Protein AF-A0A4Q6G1E5-F1 (afdb_monomer_lite)

Radius of gyration: 18.07 Å; chains: 1; bounding box: 54×60×38 Å

Secondary structure (DSSP, 8-state):
-PPP------PPPTT-EEEEEEEEE-TT-SS-EEE-TT---SEEEEEEEETTS-EEEEEEE--SS---SS-EEEEEEEE-SSS-EEEEEEE-EEETTTTEEEEEEETTEEE-STT---THHHHHHHHHHHHHHTS-TT--EEEEEEEEE---SSTT---TTS-SEEEEEEEEE---

pLDDT: mean 72.81, std 15.18, range [28.23, 92.94]

Sequence (176 aa):
MNKPASEVQSELPDNYATRSTCYGLNQDLDVPVRVEADDQIDVRLCANLQKDGHVAFDVHYKPQKKLSAYPIFALVTLDDGKGGTASELFRMTMNPYSGKYQLYLTDGCLVGRFGGCAQDSQKKMQNLLDVLNTRESKSAFEVSLAFVAIKSDKETQWDLHNPARKENYKFPIREL

Structure (mmCIF, N/CA/C/O backbone):
data_AF-A0A4Q6G1E5-F1
#
_entry.id   AF-A0A4Q6G1E5-F1
#
loop_
_atom_site.group_PDB
_atom_site.id
_atom_site.type_symbol
_atom_site.label_atom_id
_atom_site.label_alt_id
_atom_site.label_comp_id
_atom_site.label_asym_id
_atom_site.label_entity_id
_atom_site.label_seq_id
_atom_site.pdbx_PDB_ins_code
_atom_site.Cartn_x
_atom_site.Cartn_y
_atom_site.Cartn_z
_atom_site.occupancy
_atom_site.B_iso_or_equiv
_atom_site.auth_seq_id
_atom_site.auth_comp_id
_atom_site.auth_asym_id
_atom_site.auth_atom_id
_atom_site.pdbx_PDB_model_num
ATOM 1 N N . MET A 1 1 ? -26.890 -46.478 14.233 1.00 40.78 1 MET A N 1
ATOM 2 C CA . MET A 1 1 ? -27.207 -45.037 14.322 1.00 40.78 1 MET A CA 1
ATOM 3 C C . MET A 1 1 ? -26.013 -44.274 13.773 1.00 40.78 1 MET A C 1
ATOM 5 O O . MET A 1 1 ? -24.980 -44.255 14.426 1.00 40.78 1 MET A O 1
ATOM 9 N N . ASN A 1 2 ? -26.116 -43.740 12.554 1.00 43.12 2 ASN A N 1
ATOM 10 C CA . ASN A 1 2 ? -25.065 -42.907 11.966 1.00 43.12 2 ASN A CA 1
ATOM 11 C C . ASN A 1 2 ? -25.207 -41.488 12.524 1.00 43.12 2 ASN A C 1
ATOM 13 O O . ASN A 1 2 ? -26.258 -40.869 12.376 1.00 43.12 2 ASN A O 1
ATOM 17 N N . LYS A 1 3 ? -24.167 -41.004 13.205 1.00 44.91 3 LYS A N 1
ATOM 18 C CA . LYS A 1 3 ? -24.057 -39.612 13.652 1.00 44.91 3 LYS A CA 1
ATOM 19 C C . LYS A 1 3 ? -23.859 -38.735 12.402 1.00 44.91 3 LYS A C 1
ATOM 21 O O . LYS A 1 3 ? -23.068 -39.142 11.550 1.00 44.91 3 LYS A O 1
ATOM 26 N N . PRO A 1 4 ? -24.531 -37.580 12.251 1.00 50.44 4 PRO A N 1
ATOM 27 C CA . PRO A 1 4 ? -24.263 -36.702 11.120 1.00 50.44 4 PRO A CA 1
ATOM 28 C C . PRO A 1 4 ? -22.827 -36.194 11.231 1.00 50.44 4 PRO A C 1
ATOM 30 O O . PRO A 1 4 ? -22.385 -35.827 12.324 1.00 50.44 4 PRO A O 1
ATOM 33 N N . ALA A 1 5 ? -22.100 -36.194 10.114 1.00 51.91 5 ALA A N 1
ATOM 34 C CA . ALA A 1 5 ? -20.862 -35.445 10.004 1.00 51.91 5 ALA A CA 1
ATOM 35 C C . ALA A 1 5 ? -21.206 -33.982 10.300 1.00 51.91 5 ALA A C 1
ATOM 37 O O . ALA A 1 5 ? -21.980 -33.373 9.566 1.00 51.91 5 ALA A O 1
ATOM 38 N N . SER A 1 6 ? -20.707 -33.464 11.422 1.00 53.25 6 SER A N 1
ATOM 39 C CA . SER A 1 6 ? -20.757 -32.036 11.711 1.00 53.25 6 SER A CA 1
ATOM 40 C C . SER A 1 6 ? -20.133 -31.333 10.515 1.00 53.25 6 SER A C 1
ATOM 42 O O . SER A 1 6 ? -18.966 -31.585 10.211 1.00 53.25 6 SER A O 1
ATOM 44 N N . GLU A 1 7 ? -20.915 -30.513 9.817 1.00 49.38 7 GLU A N 1
ATOM 45 C CA . GLU A 1 7 ? -20.391 -29.574 8.836 1.00 49.38 7 GLU A CA 1
ATOM 46 C C . GLU A 1 7 ? -19.301 -28.772 9.542 1.00 49.38 7 GLU A C 1
ATOM 48 O O . GLU A 1 7 ? -19.564 -28.016 10.478 1.00 49.38 7 GLU A O 1
ATOM 53 N N . VAL A 1 8 ? -18.050 -29.014 9.161 1.00 48.59 8 VAL A N 1
ATOM 54 C CA . VAL A 1 8 ? -16.943 -28.158 9.558 1.00 48.59 8 VAL A CA 1
ATOM 55 C C . VAL A 1 8 ? -17.191 -26.858 8.810 1.00 48.59 8 VAL A C 1
ATOM 57 O O . VAL A 1 8 ? -16.851 -26.743 7.633 1.00 48.59 8 VAL A O 1
ATOM 60 N N . GLN A 1 9 ? -17.859 -25.901 9.457 1.00 50.91 9 GLN A N 1
ATOM 61 C CA . GLN A 1 9 ? -17.817 -24.515 9.014 1.00 50.91 9 GLN A CA 1
ATOM 62 C C . GLN A 1 9 ? -16.337 -24.146 8.974 1.00 50.91 9 GLN A C 1
ATOM 64 O O . GLN A 1 9 ? -15.684 -24.065 10.011 1.00 50.91 9 GLN A O 1
ATOM 69 N N . SER A 1 10 ? -15.787 -24.035 7.766 1.00 56.25 10 SER A N 1
ATOM 70 C CA . SER A 1 10 ? -14.420 -23.577 7.563 1.00 56.25 10 SER A CA 1
ATOM 71 C C . SER A 1 10 ? -14.345 -22.158 8.109 1.00 56.25 10 SER A C 1
ATOM 73 O O . SER A 1 10 ? -14.766 -21.217 7.437 1.00 56.25 10 SER A O 1
ATOM 75 N N . GLU A 1 11 ? -13.859 -22.001 9.338 1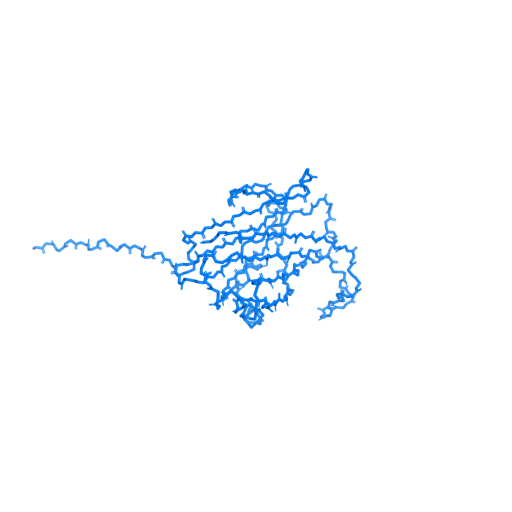.00 73.06 11 GLU A N 1
ATOM 76 C CA . GLU A 1 11 ? -13.603 -20.680 9.887 1.00 73.06 11 GLU A CA 1
ATOM 77 C C . GLU A 1 11 ? -12.601 -19.973 8.976 1.00 73.06 11 GLU A C 1
ATOM 79 O O . GLU A 1 11 ? -11.545 -20.511 8.635 1.00 73.06 11 GLU A O 1
ATOM 84 N N . LEU A 1 12 ? -12.967 -18.771 8.531 1.00 70.38 12 LEU A N 1
ATOM 85 C CA . LEU A 1 12 ? -12.073 -17.936 7.740 1.00 70.38 12 LEU A CA 1
ATOM 86 C C . LEU A 1 12 ? -10.800 -17.651 8.553 1.00 70.38 12 LEU A C 1
ATOM 88 O O . LEU A 1 12 ? -10.905 -17.464 9.773 1.00 70.38 12 LEU A O 1
ATOM 92 N N . PRO A 1 13 ? -9.625 -17.601 7.904 1.00 68.88 13 PRO A N 1
ATOM 93 C CA . PRO A 1 13 ? -8.366 -17.352 8.594 1.00 68.88 13 PRO A CA 1
ATOM 94 C C . PRO A 1 13 ? -8.332 -15.939 9.191 1.00 68.88 13 PRO A C 1
ATOM 96 O O . PRO A 1 13 ? -9.020 -15.036 8.716 1.00 68.88 13 PRO A O 1
ATOM 99 N N . ASP A 1 14 ? -7.507 -15.731 10.214 1.00 68.12 14 ASP A N 1
ATOM 100 C CA . ASP A 1 14 ? -7.446 -14.465 10.965 1.00 68.12 14 ASP A CA 1
ATOM 101 C C . ASP A 1 14 ? -7.038 -13.263 10.102 1.00 68.12 14 ASP A C 1
ATOM 103 O O . ASP A 1 14 ? -7.539 -12.154 10.276 1.00 68.12 14 ASP A O 1
ATOM 107 N N . ASN A 1 15 ? -6.216 -13.503 9.080 1.00 64.44 15 ASN A N 1
ATOM 108 C CA . ASN A 1 15 ? -5.782 -12.482 8.133 1.00 64.44 15 ASN A CA 1
ATOM 109 C C . ASN A 1 15 ? -6.807 -12.171 7.024 1.00 64.44 15 ASN A C 1
ATOM 111 O O . ASN A 1 15 ? -6.502 -11.365 6.138 1.00 64.44 15 ASN A O 1
ATOM 115 N N . TYR A 1 16 ? -7.987 -12.800 7.044 1.00 67.94 16 TYR A N 1
ATOM 116 C CA . TYR A 1 16 ? -9.059 -12.550 6.084 1.00 67.94 16 TYR A CA 1
ATOM 117 C C . TYR A 1 16 ? -9.612 -11.129 6.246 1.00 67.94 16 TYR A C 1
ATOM 119 O O . TYR A 1 16 ? -9.957 -10.710 7.351 1.00 67.94 16 TYR A O 1
ATOM 127 N N . ALA A 1 17 ? -9.725 -10.394 5.138 1.00 78.00 17 ALA A N 1
ATOM 128 C CA . ALA A 1 17 ? -10.308 -9.057 5.136 1.00 78.00 17 ALA A CA 1
ATOM 129 C C . ALA A 1 17 ? -11.826 -9.133 5.370 1.00 78.00 17 ALA A C 1
ATOM 131 O O . ALA A 1 17 ? -12.566 -9.693 4.565 1.00 78.00 17 ALA A O 1
ATOM 132 N N . THR A 1 18 ? -12.295 -8.550 6.470 1.00 80.25 18 THR A N 1
ATOM 133 C CA . THR A 1 18 ? -13.726 -8.445 6.801 1.00 80.25 18 THR A CA 1
ATOM 134 C C . THR A 1 18 ? -14.357 -7.177 6.240 1.00 80.25 18 THR A C 1
ATOM 136 O O . THR A 1 18 ? -15.550 -7.159 5.938 1.00 80.25 18 THR A O 1
ATOM 139 N N . ARG A 1 19 ? -13.553 -6.125 6.060 1.00 84.88 19 ARG A N 1
ATOM 140 C CA . ARG A 1 19 ? -13.951 -4.878 5.410 1.00 84.88 19 ARG A CA 1
ATOM 141 C C . ARG A 1 19 ? -12.767 -4.256 4.690 1.00 84.88 19 ARG A C 1
ATOM 143 O O . ARG A 1 19 ? -11.641 -4.328 5.174 1.00 84.88 19 ARG A O 1
ATOM 150 N N . SER A 1 20 ? -13.042 -3.617 3.560 1.00 86.00 20 SER A N 1
ATOM 151 C CA . SER A 1 20 ? -12.032 -2.961 2.736 1.00 86.00 20 SER A CA 1
ATOM 152 C C . SER A 1 20 ? -12.531 -1.605 2.261 1.00 86.00 20 SER A C 1
ATOM 154 O O . SER A 1 20 ? -13.689 -1.458 1.867 1.00 86.00 20 SER A O 1
ATOM 156 N N . THR A 1 21 ? -11.634 -0.626 2.255 1.00 89.88 21 THR A N 1
ATOM 157 C CA . THR A 1 21 ? -11.852 0.667 1.606 1.00 89.88 21 THR A CA 1
ATOM 158 C C . THR A 1 21 ? -10.685 0.936 0.675 1.00 89.88 21 THR A C 1
ATOM 160 O O . THR A 1 21 ? -9.537 1.007 1.119 1.00 89.88 21 THR A O 1
ATOM 163 N N . CYS A 1 22 ? -10.982 1.098 -0.613 1.00 91.06 22 CYS A N 1
ATOM 164 C CA . CYS A 1 22 ? -9.984 1.312 -1.649 1.00 91.06 22 CYS A CA 1
ATOM 165 C C . CYS A 1 22 ? -10.123 2.692 -2.286 1.00 91.06 22 CYS A C 1
ATOM 167 O O . CYS A 1 22 ? -11.227 3.168 -2.566 1.00 91.06 22 CYS A O 1
ATOM 169 N N . TYR A 1 23 ? -8.976 3.307 -2.550 1.00 92.94 23 TYR A N 1
ATOM 170 C CA . TYR A 1 23 ? -8.866 4.543 -3.305 1.00 92.94 23 TYR A CA 1
ATOM 171 C C . TYR A 1 23 ? -7.887 4.368 -4.461 1.00 92.94 23 TYR A C 1
ATOM 173 O O . TYR A 1 23 ? -6.843 3.730 -4.311 1.00 92.94 23 TYR A O 1
ATOM 181 N N . GLY A 1 24 ? -8.234 4.945 -5.608 1.00 90.88 24 GLY A N 1
ATOM 182 C CA . GLY A 1 24 ? -7.470 4.857 -6.843 1.00 90.88 24 GLY A CA 1
ATOM 183 C C . GLY A 1 24 ? -7.145 6.226 -7.436 1.00 90.88 24 GLY A C 1
ATOM 184 O O 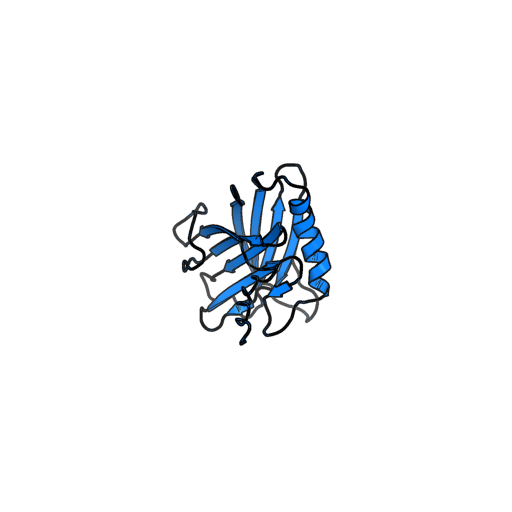. GLY A 1 24 ? -7.887 7.190 -7.245 1.00 90.88 24 GLY A O 1
ATOM 185 N N . LEU A 1 25 ? -6.040 6.287 -8.178 1.00 88.38 25 LEU A N 1
ATOM 186 C CA . LEU A 1 25 ? -5.637 7.420 -9.006 1.00 88.38 25 LEU A CA 1
ATOM 187 C C . LEU A 1 25 ? -5.152 6.926 -10.378 1.00 88.38 25 LEU A C 1
ATOM 189 O O . LEU A 1 25 ? -4.299 6.036 -10.455 1.00 88.38 25 LEU A O 1
ATOM 193 N N . ASN A 1 26 ? -5.680 7.502 -11.458 1.00 80.81 26 ASN A N 1
ATOM 194 C CA . ASN A 1 26 ? -5.202 7.270 -12.823 1.00 80.81 26 ASN A CA 1
ATOM 195 C C . ASN A 1 26 ? -4.582 8.555 -13.409 1.00 80.81 26 ASN A C 1
ATOM 197 O O . ASN A 1 26 ? -4.430 9.552 -12.711 1.00 80.81 26 ASN A O 1
ATOM 201 N N . GLN A 1 27 ? -4.214 8.515 -14.691 1.00 67.19 27 GLN A N 1
ATOM 202 C CA . GLN A 1 27 ? -3.588 9.627 -15.423 1.00 67.19 27 GLN A CA 1
ATOM 203 C C . GLN A 1 27 ? -4.403 10.924 -15.461 1.00 67.19 27 GLN A C 1
ATOM 205 O O . GLN A 1 27 ? -3.814 11.983 -15.653 1.00 67.19 27 GLN A O 1
ATOM 210 N N . ASP A 1 28 ? -5.715 10.838 -15.258 1.00 72.69 28 ASP A N 1
ATOM 211 C CA . ASP A 1 28 ? -6.642 11.957 -15.422 1.00 72.69 28 ASP A CA 1
ATOM 212 C C . ASP A 1 28 ? -7.131 12.514 -14.079 1.00 72.69 28 ASP A C 1
ATOM 214 O O . ASP A 1 28 ? -7.920 13.457 -14.037 1.00 72.69 28 ASP A O 1
ATOM 218 N N . LEU A 1 29 ? -6.699 11.906 -12.972 1.00 72.12 29 LEU A N 1
ATOM 219 C CA . LEU A 1 29 ? -7.140 12.264 -11.637 1.00 72.12 29 LEU A CA 1
ATOM 220 C C . LEU A 1 29 ? -6.007 12.945 -10.876 1.00 72.12 29 LEU A C 1
ATOM 222 O O . LEU A 1 29 ? -4.959 12.355 -10.627 1.00 72.12 29 LEU A O 1
ATOM 226 N N . ASP A 1 30 ? -6.283 14.161 -10.419 1.00 74.19 30 ASP A N 1
ATOM 227 C CA . ASP A 1 30 ? -5.423 14.883 -9.476 1.00 74.19 30 ASP A CA 1
ATOM 228 C C . ASP A 1 30 ? -5.762 14.548 -8.012 1.00 74.19 30 ASP A C 1
ATOM 230 O O . ASP A 1 30 ? -5.011 14.878 -7.093 1.00 74.19 30 ASP A O 1
ATOM 234 N N . VAL A 1 31 ? -6.906 13.891 -7.777 1.00 83.81 31 VAL A N 1
ATOM 235 C CA . VAL A 1 31 ? -7.432 13.569 -6.445 1.00 83.81 31 VAL A CA 1
ATOM 236 C C . VAL A 1 31 ? -7.851 12.098 -6.391 1.00 83.81 31 VAL A C 1
ATOM 238 O O . VAL A 1 31 ? -8.549 11.644 -7.301 1.00 83.81 31 VAL A O 1
ATOM 241 N N . PRO A 1 32 ? -7.483 11.343 -5.336 1.00 88.38 32 PRO A N 1
ATOM 242 C CA . PRO A 1 32 ? -7.918 9.960 -5.198 1.00 88.38 32 PRO A CA 1
ATOM 243 C C . PRO A 1 32 ? -9.440 9.834 -5.128 1.00 88.38 32 PRO A C 1
ATOM 245 O O . PRO A 1 32 ? -10.105 10.569 -4.394 1.00 88.38 32 PRO A O 1
ATOM 248 N N . VAL A 1 33 ? -9.978 8.839 -5.827 1.00 90.62 33 VAL A N 1
ATOM 249 C CA . VAL A 1 33 ? -11.409 8.501 -5.825 1.00 90.62 33 VAL A CA 1
ATOM 250 C C . VAL A 1 33 ? -11.629 7.117 -5.228 1.00 90.62 33 VAL A C 1
ATOM 252 O O . VAL A 1 33 ? -10.719 6.290 -5.243 1.00 90.62 33 VAL A O 1
ATOM 255 N N . ARG A 1 34 ? -12.820 6.859 -4.675 1.00 91.38 34 ARG A N 1
ATOM 256 C CA . ARG A 1 34 ? -13.181 5.525 -4.169 1.00 91.38 34 ARG A CA 1
ATOM 257 C C . ARG A 1 34 ? -13.316 4.567 -5.356 1.00 91.38 34 ARG A C 1
ATOM 259 O O . ARG A 1 34 ? -13.917 4.939 -6.360 1.00 91.38 34 ARG A O 1
ATOM 266 N N . VAL A 1 35 ? -12.738 3.379 -5.232 1.00 90.25 35 VAL A N 1
ATOM 267 C CA . VAL A 1 35 ? -12.699 2.339 -6.277 1.00 90.25 35 VAL A CA 1
ATOM 268 C C . VAL A 1 35 ? -12.941 0.968 -5.655 1.00 90.25 35 VAL A C 1
ATOM 270 O O . VAL A 1 35 ? -12.898 0.839 -4.429 1.00 90.25 35 VAL A O 1
ATOM 273 N N . GLU A 1 36 ? -13.145 -0.048 -6.484 1.00 86.94 36 GLU A N 1
ATOM 274 C CA . GLU A 1 36 ? -13.228 -1.439 -6.046 1.00 86.94 36 GLU A CA 1
ATOM 275 C C . GLU A 1 36 ? -11.841 -2.106 -5.983 1.00 86.94 36 GLU A C 1
ATOM 277 O O . GLU A 1 36 ? -10.845 -1.642 -6.552 1.00 86.94 36 GLU A O 1
ATOM 282 N N . ALA A 1 37 ? -11.744 -3.212 -5.240 1.00 79.81 37 ALA A N 1
ATOM 283 C CA . ALA A 1 37 ? -10.477 -3.910 -5.002 1.00 79.81 37 ALA A CA 1
ATOM 284 C C . ALA A 1 37 ? -9.925 -4.645 -6.240 1.00 79.81 37 ALA A C 1
ATOM 286 O O . ALA A 1 37 ? -8.745 -5.000 -6.275 1.00 79.81 37 ALA A O 1
ATOM 287 N N . ASP A 1 38 ? -10.733 -4.879 -7.268 1.00 78.50 38 ASP A N 1
ATOM 288 C CA . ASP A 1 38 ? -10.351 -5.514 -8.534 1.00 78.50 38 ASP A CA 1
ATOM 289 C C . ASP A 1 38 ? -10.156 -4.511 -9.684 1.00 78.50 38 ASP A C 1
ATOM 291 O O . ASP A 1 38 ? -9.602 -4.876 -10.729 1.00 78.50 38 ASP A O 1
ATOM 295 N N . ASP A 1 39 ? -10.489 -3.234 -9.464 1.00 81.50 39 ASP A N 1
ATOM 296 C CA . ASP A 1 39 ? -10.317 -2.180 -10.458 1.00 81.50 39 ASP A CA 1
ATOM 297 C C . ASP A 1 39 ? -8.852 -2.046 -10.899 1.00 81.50 39 ASP A C 1
ATOM 299 O O . ASP A 1 39 ? -7.904 -1.973 -10.102 1.00 81.50 39 ASP A O 1
ATOM 303 N N . GLN A 1 40 ? -8.659 -1.966 -12.217 1.00 79.69 40 GLN A N 1
ATOM 304 C CA . GLN A 1 40 ? -7.348 -1.925 -12.863 1.00 79.69 40 GLN A CA 1
ATOM 305 C C . GLN A 1 40 ? -6.766 -0.508 -12.932 1.00 79.69 40 GLN A C 1
ATOM 307 O O . GLN A 1 40 ? -6.300 -0.073 -13.983 1.00 79.69 40 GLN A O 1
ATOM 312 N N . ILE A 1 41 ? -6.716 0.184 -11.799 1.00 86.25 41 ILE A N 1
ATOM 313 C CA . ILE A 1 41 ? -6.167 1.542 -11.698 1.00 86.25 41 ILE A CA 1
ATOM 314 C C . ILE A 1 41 ? -4.627 1.522 -11.675 1.00 86.25 41 ILE A C 1
ATOM 316 O O . ILE A 1 41 ? -4.013 0.498 -11.342 1.00 86.25 41 ILE A O 1
ATOM 320 N N . ASP A 1 42 ? -4.004 2.631 -12.091 1.00 87.75 42 ASP A N 1
ATOM 321 C CA . ASP A 1 42 ? -2.546 2.781 -12.118 1.00 87.75 42 ASP A CA 1
ATOM 322 C C . ASP A 1 42 ? -1.972 2.856 -10.696 1.00 87.75 42 ASP A C 1
ATOM 324 O O . ASP A 1 42 ? -1.032 2.132 -10.387 1.00 87.75 42 ASP A O 1
ATOM 328 N N . VAL A 1 43 ? -2.550 3.663 -9.805 1.00 89.50 43 VAL A N 1
ATOM 329 C CA . VAL A 1 43 ? -2.178 3.699 -8.382 1.00 89.50 43 VAL A CA 1
ATOM 330 C C . VAL A 1 43 ? -3.395 3.352 -7.540 1.00 89.50 43 VAL A C 1
ATOM 332 O O . VAL A 1 43 ? -4.439 3.981 -7.695 1.00 89.50 43 VAL A O 1
ATOM 335 N N . ARG A 1 44 ? -3.280 2.377 -6.638 1.00 91.25 44 ARG A N 1
ATOM 336 C CA . ARG A 1 44 ? -4.358 2.005 -5.714 1.00 91.25 44 ARG A CA 1
ATOM 337 C C . ARG A 1 44 ? -3.812 1.741 -4.322 1.00 91.25 44 ARG A C 1
ATOM 339 O O . ARG A 1 44 ? -2.775 1.101 -4.172 1.00 91.25 44 ARG A O 1
ATOM 346 N N . LEU A 1 45 ? -4.563 2.179 -3.324 1.00 91.81 45 LEU A N 1
ATOM 347 C CA . LEU A 1 45 ? -4.392 1.792 -1.935 1.00 91.81 45 LEU A CA 1
ATOM 348 C C . LEU A 1 45 ? -5.717 1.235 -1.424 1.00 91.81 45 LEU A C 1
ATOM 350 O O . LEU A 1 45 ? -6.724 1.940 -1.437 1.00 91.81 45 LEU A O 1
ATOM 354 N N . CYS A 1 46 ? -5.700 0.002 -0.936 1.00 89.44 46 CYS A N 1
ATOM 355 C CA . CYS A 1 46 ? -6.782 -0.559 -0.143 1.00 89.44 46 CYS A CA 1
ATOM 356 C C . CYS A 1 46 ? -6.330 -0.682 1.304 1.00 89.44 46 CYS A C 1
ATOM 358 O O . CYS A 1 46 ? -5.272 -1.248 1.568 1.00 89.44 46 CYS A O 1
ATOM 360 N N . ALA A 1 47 ? -7.140 -0.183 2.229 1.00 88.62 47 ALA A N 1
ATOM 361 C CA . ALA A 1 47 ? -7.009 -0.475 3.645 1.00 88.62 47 ALA A CA 1
ATOM 362 C C . ALA A 1 47 ? -8.043 -1.540 4.020 1.00 88.62 47 ALA A C 1
ATOM 364 O O . ALA A 1 47 ? -9.219 -1.411 3.675 1.00 88.62 47 ALA A O 1
ATOM 365 N N . ASN A 1 48 ? -7.599 -2.587 4.703 1.00 84.62 48 ASN A N 1
ATOM 366 C CA . ASN A 1 48 ? -8.378 -3.775 5.015 1.00 84.62 48 ASN A CA 1
ATOM 367 C C . ASN A 1 48 ? -8.420 -3.977 6.529 1.00 84.62 48 ASN A C 1
ATOM 369 O O . ASN A 1 48 ? -7.368 -4.039 7.157 1.00 84.62 48 ASN A O 1
ATOM 373 N N . LEU A 1 49 ? -9.613 -4.115 7.100 1.00 82.81 49 LEU A N 1
ATOM 374 C CA . LEU A 1 49 ? -9.800 -4.565 8.474 1.00 82.81 49 LEU A CA 1
ATOM 375 C C . LEU A 1 49 ? -9.856 -6.091 8.466 1.00 82.81 49 LEU A C 1
ATOM 377 O O . LEU A 1 49 ? -10.732 -6.688 7.833 1.00 82.81 49 LEU A O 1
ATOM 381 N N . GLN A 1 50 ? -8.908 -6.723 9.138 1.00 79.31 50 GLN A N 1
ATOM 382 C CA . GLN A 1 50 ? -8.786 -8.172 9.219 1.00 79.31 50 GLN A CA 1
ATOM 383 C C . GLN A 1 50 ? -9.698 -8.737 10.318 1.00 79.31 50 GLN A C 1
ATOM 385 O O . GLN A 1 50 ? -10.220 -7.999 11.155 1.00 79.31 50 GLN A O 1
ATOM 390 N N . LYS A 1 51 ? -9.952 -10.049 10.285 1.00 77.06 51 LYS A N 1
ATOM 391 C CA . LYS A 1 51 ? -10.849 -10.733 11.233 1.00 77.06 51 LYS A CA 1
ATOM 392 C C . LYS A 1 51 ? -10.351 -10.632 12.679 1.00 77.06 51 LYS A C 1
ATOM 394 O O . LYS A 1 51 ? -11.167 -10.555 13.593 1.00 77.06 51 LYS A O 1
ATOM 399 N N . ASP A 1 52 ? -9.039 -10.602 12.874 1.00 73.81 52 ASP A N 1
ATOM 400 C CA . ASP A 1 52 ? -8.382 -10.400 14.171 1.00 73.81 52 ASP A CA 1
ATOM 401 C C . ASP A 1 52 ? -8.413 -8.944 14.678 1.00 73.81 52 ASP A C 1
ATOM 403 O O . ASP A 1 52 ? -7.991 -8.675 15.801 1.00 73.81 52 ASP A O 1
ATOM 407 N N . GLY A 1 53 ? -8.948 -8.010 13.884 1.00 76.94 53 GLY A N 1
ATOM 408 C CA . GLY A 1 53 ? -9.065 -6.592 14.222 1.00 76.94 53 GLY A CA 1
ATOM 409 C C . GLY A 1 53 ? -7.893 -5.726 13.759 1.00 76.94 53 GLY A C 1
ATOM 410 O O . GLY A 1 53 ? -7.974 -4.503 13.891 1.00 76.94 53 GLY A O 1
ATOM 411 N N . HIS A 1 54 ? -6.841 -6.310 13.180 1.00 77.75 54 HIS A N 1
ATOM 412 C CA . HIS A 1 54 ? -5.708 -5.549 12.660 1.00 77.75 54 HIS A CA 1
ATOM 413 C C . HIS A 1 54 ? -6.003 -4.921 11.295 1.00 77.75 54 HIS A C 1
ATOM 415 O O . HIS A 1 54 ? -6.892 -5.345 10.550 1.00 77.75 54 HIS A O 1
ATOM 421 N N . VAL A 1 55 ? -5.236 -3.885 10.950 1.00 80.12 55 VAL A N 1
ATOM 422 C CA . VAL A 1 55 ? -5.314 -3.224 9.643 1.00 80.12 55 VAL A CA 1
ATOM 423 C C . VAL A 1 55 ? -4.201 -3.736 8.733 1.00 80.12 55 VAL A C 1
ATOM 425 O O . VAL A 1 55 ? -3.032 -3.753 9.110 1.00 80.12 55 VAL A O 1
ATOM 428 N N . ALA A 1 56 ? -4.561 -4.086 7.503 1.00 80.44 56 ALA A N 1
ATOM 429 C CA . ALA A 1 56 ? -3.637 -4.414 6.427 1.00 80.44 56 ALA A CA 1
ATOM 430 C C . ALA A 1 56 ? -3.798 -3.453 5.244 1.00 80.44 56 ALA A C 1
ATOM 432 O O . ALA A 1 56 ? -4.876 -2.907 5.012 1.00 80.44 56 ALA A O 1
ATOM 433 N N . PHE A 1 57 ? -2.746 -3.288 4.447 1.00 85.75 57 PHE A N 1
ATOM 434 C CA . PHE A 1 57 ? -2.761 -2.478 3.234 1.00 85.75 57 PHE A CA 1
ATOM 435 C C . PHE A 1 57 ? -2.412 -3.304 2.002 1.00 85.75 57 PHE A C 1
ATOM 437 O O . PHE A 1 57 ? -1.438 -4.051 2.008 1.00 85.75 57 PHE A O 1
ATOM 444 N N . ASP A 1 58 ? -3.170 -3.118 0.924 1.00 86.69 58 ASP A N 1
ATOM 445 C CA . ASP A 1 58 ? -2.799 -3.557 -0.422 1.00 86.69 58 ASP A CA 1
ATOM 446 C C . ASP A 1 58 ? -2.483 -2.329 -1.280 1.00 86.69 58 ASP A C 1
ATOM 448 O O . ASP A 1 58 ? -3.354 -1.498 -1.553 1.00 86.69 58 ASP A O 1
ATOM 452 N N . VAL A 1 59 ? -1.217 -2.205 -1.670 1.00 88.19 59 VAL A N 1
ATOM 453 C CA . VAL A 1 59 ? -0.701 -1.119 -2.498 1.00 88.19 59 VAL A CA 1
ATOM 454 C C . VAL A 1 59 ? -0.399 -1.647 -3.888 1.00 88.19 59 VAL A C 1
ATOM 456 O O . VAL A 1 59 ? 0.417 -2.551 -4.080 1.00 88.19 59 VAL A O 1
ATOM 459 N N . HIS A 1 60 ? -0.999 -0.999 -4.875 1.00 87.44 60 HIS A N 1
ATOM 460 C CA . HIS A 1 60 ? -0.810 -1.278 -6.284 1.00 87.44 60 HIS A CA 1
ATOM 461 C C . HIS A 1 60 ? -0.206 -0.060 -6.978 1.00 87.44 60 HIS A C 1
ATOM 463 O O . HIS A 1 60 ? -0.683 1.061 -6.802 1.00 87.44 60 HIS A O 1
ATOM 469 N N . TYR A 1 61 ? 0.816 -0.281 -7.800 1.00 86.81 61 TYR A N 1
ATOM 470 C CA . TYR A 1 61 ? 1.453 0.765 -8.582 1.00 86.81 61 TYR A CA 1
ATOM 471 C C . TYR A 1 61 ? 1.830 0.294 -9.986 1.00 86.81 61 TYR A C 1
ATOM 473 O O . TYR A 1 61 ? 2.615 -0.635 -10.169 1.00 86.81 61 TYR A O 1
ATOM 481 N N . LYS A 1 62 ? 1.308 0.972 -11.002 1.00 85.19 62 LYS A N 1
ATOM 482 C CA . LYS A 1 62 ? 1.675 0.806 -12.399 1.00 85.19 62 LYS A CA 1
ATOM 483 C C . LYS A 1 62 ? 2.501 2.011 -12.854 1.00 85.19 62 LYS A C 1
ATOM 485 O O . LYS A 1 62 ? 1.947 3.092 -13.046 1.00 85.19 62 LYS A O 1
ATOM 490 N N . PRO A 1 63 ? 3.807 1.830 -13.095 1.00 74.75 63 PRO A N 1
ATOM 491 C CA . PRO A 1 63 ? 4.615 2.786 -13.837 1.00 74.75 63 PRO A CA 1
ATOM 492 C C . PRO A 1 63 ? 3.929 3.369 -15.078 1.00 74.75 63 PRO A C 1
ATOM 494 O O . PRO A 1 63 ? 3.586 2.622 -15.994 1.00 74.75 63 PRO A O 1
ATOM 497 N N . GLN A 1 64 ? 3.848 4.696 -15.197 1.00 69.12 64 GLN A N 1
ATOM 498 C CA . GLN A 1 64 ? 3.405 5.323 -16.456 1.00 69.12 64 GLN A CA 1
ATOM 499 C C . GLN A 1 64 ? 4.492 5.343 -17.541 1.00 69.12 64 GLN A C 1
ATOM 501 O O . GLN A 1 64 ? 4.212 5.441 -18.731 1.00 69.12 64 GLN A O 1
ATOM 506 N N . LYS A 1 65 ? 5.762 5.241 -17.146 1.00 63.62 65 LYS A N 1
ATOM 507 C CA . LYS A 1 65 ? 6.905 5.059 -18.054 1.00 63.62 65 LYS A CA 1
ATOM 508 C C . LYS A 1 65 ? 7.667 3.830 -17.580 1.00 63.62 65 LYS A C 1
ATOM 510 O O . LYS A 1 65 ? 7.689 3.605 -16.376 1.00 63.62 65 LYS A O 1
ATOM 515 N N . LYS A 1 66 ? 8.296 3.063 -18.488 1.00 55.28 66 LYS A N 1
ATOM 516 C CA . LYS A 1 66 ? 9.160 1.912 -18.140 1.00 55.28 66 LYS A CA 1
ATOM 517 C C . LYS A 1 66 ? 10.037 2.294 -16.946 1.00 55.28 66 LYS A C 1
ATOM 519 O O . LYS A 1 66 ? 10.932 3.130 -17.090 1.00 55.28 66 LYS A O 1
ATOM 524 N N . LEU A 1 67 ? 9.728 1.750 -15.768 1.00 53.94 67 LEU A N 1
ATOM 525 C CA . LEU A 1 67 ? 10.354 2.190 -14.525 1.00 53.94 67 LEU A CA 1
ATOM 526 C C . LEU A 1 67 ? 11.690 1.501 -14.348 1.00 53.94 67 LEU A C 1
ATOM 528 O O . LEU A 1 67 ? 11.872 0.639 -13.504 1.00 53.94 67 LEU A O 1
ATOM 532 N N . SER A 1 68 ? 12.642 1.978 -15.143 1.00 55.81 68 SER A N 1
ATOM 533 C CA . SER A 1 68 ? 14.065 1.711 -15.013 1.00 55.81 68 SER A CA 1
ATOM 534 C C . SER A 1 68 ? 14.455 0.224 -15.045 1.00 55.81 68 SER A C 1
ATOM 536 O O . SER A 1 68 ? 13.628 -0.678 -15.081 1.00 55.81 68 SER A O 1
ATOM 538 N N . ALA A 1 69 ? 15.755 -0.050 -15.074 1.00 59.34 69 ALA A N 1
ATOM 539 C CA . ALA A 1 69 ? 16.273 -1.393 -14.815 1.00 59.34 69 ALA A CA 1
ATOM 540 C C . ALA A 1 69 ? 16.387 -1.680 -13.302 1.00 59.34 69 ALA A C 1
ATOM 542 O O . ALA A 1 69 ? 16.972 -2.685 -12.907 1.00 59.34 69 ALA A O 1
ATOM 543 N N . TYR A 1 70 ? 15.894 -0.772 -12.453 1.00 68.25 70 TYR A N 1
ATOM 544 C CA . TYR A 1 70 ? 16.169 -0.749 -11.024 1.00 68.25 70 TYR A CA 1
ATOM 545 C C . TYR A 1 70 ? 14.943 -1.128 -10.179 1.00 68.25 70 TYR A C 1
ATOM 547 O O . TYR A 1 70 ? 13.803 -0.967 -10.623 1.00 68.25 70 TYR A O 1
ATOM 555 N N . PRO A 1 71 ? 15.152 -1.623 -8.946 1.00 72.44 71 PRO A N 1
ATOM 556 C CA . PRO A 1 71 ? 14.066 -1.906 -8.015 1.00 72.44 71 PRO A CA 1
ATOM 557 C C . PRO A 1 71 ? 13.253 -0.655 -7.654 1.00 72.44 71 PRO A C 1
ATOM 559 O O . PRO A 1 71 ? 13.799 0.442 -7.516 1.00 72.44 71 PRO A O 1
ATOM 562 N N . ILE A 1 72 ? 11.951 -0.855 -7.442 1.00 77.94 72 ILE A N 1
ATOM 563 C CA . ILE A 1 72 ? 11.029 0.175 -6.953 1.00 77.94 72 ILE A CA 1
ATOM 564 C C . ILE A 1 72 ? 10.775 -0.037 -5.464 1.00 77.94 72 ILE A C 1
ATOM 566 O O . ILE A 1 72 ? 10.569 -1.166 -5.010 1.00 77.94 72 ILE A O 1
ATOM 570 N N . PHE A 1 73 ? 10.755 1.063 -4.723 1.00 81.81 73 PHE A N 1
ATOM 571 C CA . PHE A 1 73 ? 10.400 1.116 -3.314 1.00 81.81 73 PHE A CA 1
ATOM 572 C C . PHE A 1 73 ? 9.183 2.011 -3.105 1.00 81.81 73 PHE A C 1
ATOM 574 O O . PHE A 1 73 ? 9.026 3.014 -3.797 1.00 81.81 73 PHE A O 1
ATOM 581 N N . ALA A 1 74 ? 8.350 1.660 -2.132 1.00 84.38 74 ALA A N 1
ATOM 582 C CA . ALA A 1 74 ? 7.292 2.504 -1.605 1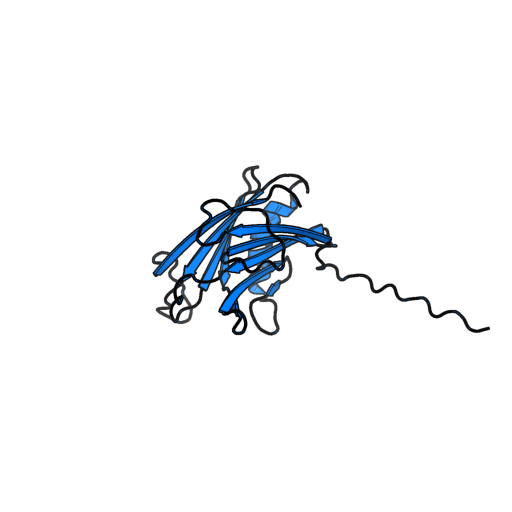.00 84.38 74 ALA A CA 1
ATOM 583 C C . ALA A 1 74 ? 7.712 2.993 -0.214 1.00 84.38 74 ALA A C 1
ATOM 585 O O . ALA A 1 74 ? 7.920 2.186 0.693 1.00 84.38 74 ALA A O 1
ATOM 586 N N . LEU A 1 75 ? 7.859 4.304 -0.050 1.00 85.62 75 LEU A N 1
ATOM 587 C CA . LEU A 1 75 ? 7.880 4.943 1.261 1.00 85.62 75 LEU A CA 1
ATOM 588 C C . LEU A 1 75 ? 6.427 5.144 1.676 1.00 85.62 75 LEU A C 1
ATOM 590 O O . LEU A 1 75 ? 5.691 5.864 1.001 1.00 85.62 75 LEU A O 1
ATOM 594 N N . VAL A 1 76 ? 6.028 4.479 2.750 1.00 87.56 76 VAL A N 1
ATOM 595 C CA . VAL A 1 76 ? 4.678 4.548 3.300 1.00 87.56 76 VAL A CA 1
ATOM 596 C C . VAL A 1 76 ? 4.744 5.363 4.575 1.00 87.56 76 VAL A C 1
ATOM 598 O O . VAL A 1 76 ? 5.479 5.008 5.494 1.00 87.56 76 VAL A O 1
ATOM 601 N N . THR A 1 77 ? 3.973 6.440 4.618 1.00 88.88 77 THR A N 1
ATOM 602 C CA . THR A 1 77 ? 3.806 7.294 5.792 1.00 88.88 77 THR A CA 1
ATOM 603 C C . THR A 1 77 ? 2.365 7.195 6.266 1.00 88.88 77 THR A C 1
ATOM 605 O O . THR A 1 77 ? 1.447 7.397 5.470 1.00 88.88 77 THR A O 1
ATOM 608 N N . LEU A 1 78 ? 2.177 6.914 7.552 1.00 90.31 78 LEU A N 1
ATOM 609 C CA . LEU A 1 78 ? 0.879 6.944 8.218 1.00 90.31 78 LEU A CA 1
ATOM 610 C C . LEU A 1 78 ? 0.808 8.134 9.165 1.00 90.31 78 LEU A C 1
ATOM 612 O O . LEU A 1 78 ? 1.778 8.423 9.865 1.00 90.31 78 LEU A O 1
ATOM 616 N N . ASP A 1 79 ? -0.350 8.783 9.177 1.00 89.94 79 ASP A N 1
ATOM 617 C CA . ASP A 1 79 ? -0.715 9.849 10.106 1.00 89.94 79 ASP A CA 1
ATOM 618 C C . ASP A 1 79 ? -2.099 9.532 10.685 1.00 89.94 79 ASP A C 1
ATOM 620 O O . ASP A 1 79 ? -3.072 9.393 9.935 1.00 89.94 79 ASP A O 1
ATOM 624 N N . ASP A 1 80 ? -2.181 9.370 12.007 1.00 86.44 80 ASP A N 1
ATOM 625 C CA . ASP A 1 80 ? -3.426 9.063 12.721 1.00 86.44 80 ASP A CA 1
ATOM 626 C C . ASP A 1 80 ? -4.341 10.283 12.939 1.00 86.44 80 ASP A C 1
ATOM 628 O O . ASP A 1 80 ? -5.433 10.144 13.497 1.00 86.44 80 ASP A O 1
ATOM 632 N N . GLY A 1 81 ? -3.908 11.483 12.536 1.00 83.06 81 GLY A N 1
ATOM 633 C CA . GLY A 1 81 ? -4.619 12.744 12.744 1.00 83.06 81 GLY A CA 1
ATOM 634 C C . GLY A 1 81 ? -4.651 13.224 14.202 1.00 83.06 81 GLY A C 1
ATOM 635 O O . GLY A 1 81 ? -5.303 14.226 14.502 1.00 83.06 81 GLY A O 1
ATOM 636 N N . LYS A 1 82 ? -3.965 12.529 15.116 1.00 83.50 82 LYS A N 1
ATOM 637 C CA . LYS A 1 82 ? -3.855 12.817 16.558 1.00 83.50 82 LYS A CA 1
ATOM 638 C C . LYS A 1 82 ? -2.408 13.075 17.000 1.00 83.50 82 LYS A C 1
ATOM 640 O O . LYS A 1 82 ? -2.159 13.269 18.189 1.00 83.50 82 LYS A O 1
ATOM 645 N N . GLY A 1 83 ? -1.475 13.144 16.050 1.00 81.88 83 GLY A N 1
ATOM 646 C CA . GLY A 1 83 ? -0.055 13.429 16.275 1.00 81.88 83 GLY A CA 1
ATOM 647 C C . GLY A 1 83 ? 0.845 12.192 16.222 1.00 81.88 83 GLY A C 1
ATOM 648 O O . GLY A 1 83 ? 2.066 12.334 16.306 1.00 81.88 83 GLY A O 1
ATOM 649 N N . GLY A 1 84 ? 0.275 10.997 16.052 1.00 85.56 84 GLY A N 1
ATOM 650 C CA . GLY A 1 84 ? 1.003 9.773 15.756 1.00 85.56 84 GLY A CA 1
ATOM 651 C C . GLY A 1 84 ? 1.355 9.710 14.274 1.00 85.56 84 GLY A C 1
ATOM 652 O O . GLY A 1 84 ? 0.481 9.663 13.411 1.00 85.56 84 GLY A O 1
ATOM 653 N N . THR A 1 85 ? 2.652 9.690 13.969 1.00 89.38 85 THR A N 1
ATOM 654 C CA . THR A 1 85 ? 3.144 9.513 12.600 1.00 89.38 85 THR A CA 1
ATOM 655 C C . THR A 1 85 ? 4.236 8.455 12.552 1.00 89.38 85 THR A C 1
ATOM 657 O O . THR A 1 85 ? 5.093 8.386 13.434 1.00 89.38 85 THR A O 1
ATOM 660 N N . ALA A 1 86 ? 4.219 7.629 11.509 1.00 89.00 86 ALA A N 1
ATOM 661 C CA . ALA A 1 86 ? 5.258 6.640 11.239 1.00 89.00 86 ALA A CA 1
ATOM 662 C C . ALA A 1 86 ? 5.575 6.608 9.745 1.00 89.00 86 ALA A C 1
ATOM 664 O O . ALA A 1 86 ? 4.719 6.895 8.910 1.00 89.00 86 ALA A O 1
ATOM 665 N N . SER A 1 87 ? 6.821 6.297 9.392 1.00 87.19 87 SER A N 1
ATOM 666 C CA . SER A 1 87 ? 7.253 6.191 7.998 1.00 87.19 87 SER A CA 1
ATOM 667 C C . SER A 1 87 ? 8.237 5.054 7.818 1.00 87.19 87 SER A C 1
ATOM 669 O O . SER A 1 87 ? 9.240 4.990 8.522 1.00 87.19 87 SER A O 1
ATOM 671 N N . GLU A 1 88 ? 7.976 4.196 6.839 1.00 85.75 88 GLU A N 1
ATOM 672 C CA . GLU A 1 88 ? 8.824 3.048 6.536 1.00 85.75 88 GLU A CA 1
ATOM 673 C C . GLU A 1 88 ? 8.962 2.837 5.031 1.00 85.75 88 GLU A C 1
ATOM 675 O O . GLU A 1 88 ? 8.054 3.111 4.243 1.00 85.75 88 GLU A O 1
ATOM 680 N N . LEU A 1 89 ? 10.133 2.345 4.629 1.00 81.88 89 LEU A N 1
ATOM 681 C CA . LEU A 1 89 ? 10.443 2.059 3.234 1.00 81.88 89 LEU A CA 1
ATOM 682 C C . LEU A 1 89 ? 10.356 0.561 2.957 1.00 81.88 89 LEU A C 1
ATOM 684 O O . LEU A 1 89 ? 11.060 -0.248 3.573 1.00 81.88 89 LEU A O 1
ATOM 688 N N . PHE A 1 90 ? 9.571 0.217 1.943 1.00 81.50 90 PHE A N 1
ATOM 689 C CA . PHE A 1 90 ? 9.309 -1.151 1.533 1.00 81.50 90 PHE A CA 1
ATOM 690 C C . PHE A 1 90 ? 9.693 -1.374 0.080 1.00 81.50 90 PHE A C 1
ATOM 692 O O . PHE A 1 90 ? 9.397 -0.564 -0.795 1.00 81.50 90 PHE A O 1
ATOM 699 N N . ARG A 1 91 ? 10.338 -2.504 -0.201 1.00 80.25 91 ARG A N 1
ATOM 700 C CA . ARG A 1 91 ? 10.600 -2.915 -1.580 1.00 80.25 91 ARG A CA 1
ATOM 701 C C . ARG A 1 91 ? 9.306 -3.434 -2.202 1.00 80.25 91 ARG A C 1
ATOM 703 O O . ARG A 1 91 ? 8.673 -4.314 -1.628 1.00 80.25 91 ARG A O 1
ATOM 710 N N . MET A 1 92 ? 8.952 -2.926 -3.378 1.00 80.56 92 MET A N 1
ATOM 711 C CA . MET A 1 92 ? 7.804 -3.418 -4.135 1.00 80.56 92 MET A CA 1
ATOM 712 C C . MET A 1 92 ? 8.174 -4.577 -5.054 1.00 80.56 92 MET A C 1
ATOM 714 O O . MET A 1 92 ? 9.332 -4.731 -5.462 1.00 80.56 92 MET A O 1
ATOM 718 N N . THR A 1 93 ? 7.153 -5.323 -5.470 1.00 79.12 93 THR A N 1
ATOM 719 C CA . THR A 1 93 ? 7.337 -6.521 -6.287 1.00 79.12 93 THR A CA 1
ATOM 720 C C . THR A 1 93 ? 6.601 -6.438 -7.590 1.00 79.12 93 THR A C 1
ATOM 722 O O . THR A 1 93 ? 5.393 -6.239 -7.623 1.00 79.12 93 THR A O 1
ATOM 725 N N . MET A 1 94 ? 7.352 -6.627 -8.671 1.00 78.56 94 MET A N 1
ATOM 726 C CA . MET A 1 94 ? 6.806 -6.634 -10.014 1.00 78.56 94 MET A CA 1
ATOM 727 C C . MET A 1 94 ? 6.056 -7.941 -10.267 1.00 78.56 94 MET A C 1
ATOM 729 O O . MET A 1 94 ? 6.630 -9.028 -10.188 1.00 78.56 94 MET A O 1
ATOM 733 N N . ASN A 1 95 ? 4.786 -7.821 -10.624 1.00 76.38 95 ASN A N 1
ATOM 734 C CA . ASN A 1 95 ? 3.984 -8.899 -11.161 1.00 76.38 95 ASN A CA 1
ATOM 735 C C . ASN A 1 95 ? 4.198 -8.953 -12.687 1.00 76.38 95 ASN A C 1
ATOM 737 O O . ASN A 1 95 ? 3.843 -8.000 -13.386 1.00 76.38 95 ASN A O 1
ATOM 741 N N . PRO A 1 96 ? 4.781 -10.037 -13.231 1.00 68.00 96 PRO A N 1
ATOM 742 C CA . PRO A 1 96 ? 5.108 -10.115 -14.654 1.00 68.00 96 PRO A CA 1
ATOM 743 C C . PRO A 1 96 ? 3.871 -10.230 -15.554 1.00 68.00 96 PRO A C 1
ATOM 745 O O . PRO A 1 96 ? 3.954 -9.889 -16.729 1.00 68.00 96 PRO A O 1
ATOM 748 N N . TYR A 1 97 ? 2.732 -10.684 -15.022 1.00 75.31 97 TYR A N 1
ATOM 749 C CA . TYR A 1 97 ? 1.501 -10.865 -15.793 1.00 75.31 97 TYR A CA 1
ATOM 750 C C . TYR A 1 97 ? 0.740 -9.554 -15.972 1.00 75.31 97 TYR A C 1
ATOM 752 O O . TYR A 1 97 ? 0.215 -9.286 -17.047 1.00 75.31 97 TYR A O 1
ATOM 760 N N . SER A 1 98 ? 0.692 -8.725 -14.927 1.00 76.38 98 SER A N 1
ATOM 761 C CA . SER A 1 98 ? 0.029 -7.418 -14.989 1.00 76.38 98 SER A CA 1
ATOM 762 C C . SER A 1 98 ? 0.977 -6.286 -15.394 1.00 76.38 98 SER A C 1
ATOM 764 O O . SER A 1 98 ? 0.520 -5.221 -15.808 1.00 76.38 98 SER A O 1
ATOM 766 N N . GLY A 1 99 ? 2.293 -6.486 -15.255 1.00 77.62 99 GLY A N 1
ATOM 767 C CA . GLY A 1 99 ? 3.303 -5.437 -15.416 1.00 77.62 99 GLY A CA 1
ATOM 768 C C . GLY A 1 99 ? 3.258 -4.380 -14.308 1.00 77.62 99 GLY A C 1
ATOM 769 O O . GLY A 1 99 ? 3.820 -3.296 -14.467 1.00 77.62 99 GLY A O 1
ATOM 770 N N . LYS A 1 100 ? 2.563 -4.669 -13.205 1.00 81.69 100 LYS A N 1
ATOM 771 C CA . LYS A 1 100 ? 2.354 -3.746 -12.089 1.00 81.69 100 LYS A CA 1
ATOM 772 C C . LYS A 1 100 ? 3.165 -4.177 -10.871 1.00 81.69 100 LYS A C 1
ATOM 774 O O . LYS A 1 100 ? 3.483 -5.351 -10.700 1.00 81.69 100 LYS A O 1
ATOM 779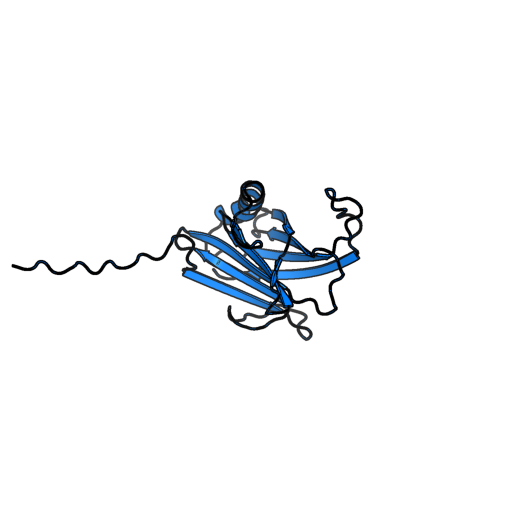 N N . TYR A 1 101 ? 3.501 -3.220 -10.022 1.00 83.62 101 TYR A N 1
ATOM 780 C CA . TYR A 1 101 ? 4.167 -3.437 -8.749 1.00 83.62 101 TYR A CA 1
ATOM 781 C C . TYR A 1 101 ? 3.134 -3.531 -7.635 1.00 83.62 101 TYR A C 1
ATOM 783 O O . TYR A 1 101 ? 2.202 -2.731 -7.577 1.00 83.62 101 TYR A O 1
ATOM 791 N N . GLN A 1 102 ? 3.310 -4.504 -6.751 1.00 83.31 102 GLN A N 1
ATOM 792 C CA . GLN A 1 102 ? 2.401 -4.767 -5.645 1.00 83.31 102 GLN A CA 1
ATOM 793 C C . GLN A 1 102 ? 3.181 -4.828 -4.333 1.00 83.31 102 GLN A C 1
ATOM 795 O O . GLN A 1 102 ? 4.350 -5.236 -4.303 1.00 83.31 102 GLN A O 1
ATOM 800 N N . LEU A 1 103 ? 2.532 -4.382 -3.265 1.00 83.06 103 LEU A N 1
ATOM 801 C CA . LEU A 1 103 ? 3.021 -4.452 -1.900 1.00 83.06 103 LEU A CA 1
ATOM 802 C C . LEU A 1 103 ? 1.827 -4.699 -0.979 1.00 83.06 103 LEU A C 1
ATOM 804 O O . LEU A 1 103 ? 0.949 -3.849 -0.864 1.00 83.06 103 LEU A O 1
ATOM 808 N N . TYR A 1 104 ? 1.828 -5.846 -0.307 1.00 79.19 104 TYR A N 1
ATOM 809 C CA .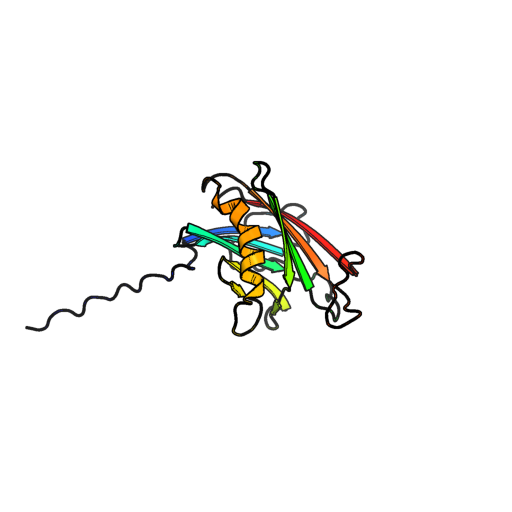 TYR A 1 104 ? 0.867 -6.145 0.749 1.00 79.19 104 TYR A CA 1
ATOM 810 C C . TYR A 1 104 ? 1.537 -5.998 2.112 1.00 79.19 104 TYR A C 1
ATOM 812 O O . TYR A 1 104 ? 2.599 -6.587 2.329 1.00 79.19 104 TYR A O 1
ATOM 820 N N . LEU A 1 105 ? 0.923 -5.221 3.000 1.00 78.88 105 LEU A N 1
ATOM 821 C CA . LEU A 1 105 ? 1.388 -4.946 4.355 1.00 78.88 105 LEU A CA 1
ATOM 822 C C . LEU A 1 105 ? 0.359 -5.469 5.357 1.00 78.88 105 LEU A C 1
ATOM 824 O O . LEU A 1 105 ? -0.797 -5.073 5.316 1.00 78.88 105 LEU A O 1
ATOM 828 N N . THR A 1 106 ? 0.771 -6.348 6.258 1.00 75.38 106 THR A N 1
ATOM 829 C CA . THR A 1 106 ? -0.033 -6.871 7.376 1.00 75.38 106 THR A CA 1
ATOM 830 C C . THR A 1 106 ? 0.927 -7.226 8.508 1.00 75.38 106 THR A C 1
ATOM 832 O O . THR A 1 106 ? 2.114 -7.431 8.235 1.00 75.38 106 THR A O 1
ATOM 835 N N . ASP A 1 107 ? 0.430 -7.352 9.740 1.00 63.94 107 ASP A N 1
ATOM 836 C CA . ASP A 1 107 ? 1.210 -7.535 10.978 1.00 63.94 107 ASP A CA 1
ATOM 837 C C . ASP A 1 107 ? 2.166 -8.754 10.981 1.00 63.94 107 ASP A C 1
ATOM 839 O O . ASP A 1 107 ? 3.054 -8.891 11.814 1.00 63.94 107 ASP A O 1
ATOM 843 N N . GLY A 1 108 ? 2.073 -9.635 9.981 1.00 53.47 108 GLY A N 1
ATOM 844 C CA . GLY A 1 108 ? 2.974 -10.778 9.829 1.00 53.47 108 GLY A CA 1
ATOM 845 C C . GLY A 1 108 ? 3.783 -10.845 8.537 1.00 53.47 108 GLY A C 1
ATOM 846 O O . GLY A 1 108 ? 4.739 -11.620 8.499 1.00 53.47 108 GLY A O 1
ATOM 847 N N . CYS A 1 109 ? 3.442 -10.105 7.469 1.00 56.03 109 CYS A N 1
ATOM 848 C CA . CYS A 1 109 ? 3.980 -10.393 6.132 1.00 56.03 109 CYS A CA 1
ATOM 849 C C . CYS A 1 109 ? 4.041 -9.186 5.189 1.00 56.03 109 CYS A C 1
ATOM 851 O O . CYS A 1 109 ? 3.069 -8.463 4.994 1.00 56.03 109 CYS A O 1
ATOM 853 N N . LEU A 1 110 ? 5.183 -9.065 4.508 1.00 54.16 110 LEU A N 1
ATOM 854 C CA . LEU A 1 110 ? 5.360 -8.237 3.322 1.00 54.16 110 LEU A CA 1
ATOM 855 C C . LEU A 1 110 ? 5.296 -9.147 2.094 1.00 54.16 110 LEU A C 1
ATOM 857 O O . LEU A 1 110 ? 6.266 -9.848 1.794 1.00 54.16 110 LEU A O 1
ATOM 861 N N . VAL A 1 111 ? 4.155 -9.205 1.403 1.00 48.91 111 VAL A N 1
ATOM 862 C CA . VAL A 1 111 ? 4.038 -10.086 0.229 1.00 48.91 111 VAL A CA 1
ATOM 863 C C . VAL A 1 111 ? 4.598 -9.362 -0.985 1.00 48.91 111 VAL A C 1
ATOM 865 O O . VAL A 1 111 ? 3.941 -8.556 -1.635 1.00 48.91 111 VAL A O 1
ATOM 868 N N . GLY A 1 112 ? 5.867 -9.662 -1.242 1.00 43.69 112 GLY A N 1
ATOM 869 C CA . GLY A 1 112 ? 6.623 -9.221 -2.405 1.00 43.69 112 GLY A CA 1
ATOM 870 C C . GLY A 1 112 ? 7.649 -10.257 -2.895 1.00 43.69 112 GLY A C 1
ATOM 871 O O . GLY A 1 112 ? 8.490 -9.997 -3.754 1.00 43.69 112 GLY A O 1
ATOM 872 N N . ARG A 1 113 ? 7.630 -11.475 -2.375 1.00 34.22 113 ARG A N 1
ATOM 873 C CA . ARG A 1 113 ? 8.433 -12.574 -2.913 1.00 34.22 113 ARG A CA 1
ATOM 874 C C . ARG A 1 113 ? 7.525 -13.774 -3.068 1.00 34.22 113 ARG A C 1
ATOM 876 O O . ARG A 1 113 ? 6.647 -13.988 -2.237 1.00 34.22 113 ARG A O 1
ATOM 883 N N . PHE A 1 114 ? 7.759 -14.569 -4.107 1.00 28.45 114 PHE A N 1
ATOM 884 C CA . PHE A 1 114 ? 7.297 -15.950 -4.090 1.00 28.45 114 PHE A CA 1
ATOM 885 C C . PHE A 1 114 ? 7.826 -16.600 -2.797 1.00 28.45 114 PHE A C 1
ATOM 887 O O . PHE A 1 114 ? 9.032 -16.786 -2.654 1.00 28.45 114 PHE A O 1
ATOM 894 N N . GLY A 1 115 ? 6.928 -16.879 -1.845 1.00 28.23 115 GLY A N 1
ATOM 895 C CA . GLY A 1 115 ? 7.160 -17.822 -0.749 1.00 28.23 115 GLY A CA 1
ATOM 896 C C . GLY A 1 115 ? 7.829 -17.336 0.545 1.00 28.23 115 GLY A C 1
ATOM 897 O O . GLY A 1 115 ? 8.515 -18.146 1.160 1.00 28.23 115 GLY A O 1
ATOM 898 N N . GLY A 1 116 ? 7.643 -16.101 1.031 1.00 37.47 116 GLY A N 1
ATOM 899 C CA . GLY A 1 116 ? 8.032 -15.842 2.429 1.00 37.47 116 GLY A CA 1
ATOM 900 C C . GLY A 1 116 ? 7.842 -14.430 2.975 1.00 37.47 116 GLY A C 1
ATOM 901 O O . GLY A 1 116 ? 8.026 -13.443 2.265 1.00 37.47 116 GLY A O 1
ATOM 902 N N . CYS A 1 117 ? 7.522 -14.363 4.269 1.00 43.59 117 CYS A N 1
ATOM 903 C CA . CYS A 1 117 ? 7.460 -13.145 5.073 1.00 43.59 117 CYS A CA 1
ATOM 904 C C . CYS A 1 117 ? 8.885 -12.787 5.522 1.00 43.59 117 CYS A C 1
ATOM 906 O O . CYS A 1 117 ? 9.606 -13.629 6.056 1.00 43.59 117 CYS A O 1
ATOM 908 N N . ALA A 1 118 ? 9.337 -11.561 5.261 1.00 51.19 118 ALA A N 1
ATOM 909 C CA . ALA A 1 118 ? 10.653 -11.126 5.719 1.00 51.19 118 ALA A CA 1
ATOM 910 C C . ALA A 1 118 ? 10.599 -10.842 7.231 1.00 51.19 118 ALA A C 1
ATOM 912 O O . ALA A 1 118 ? 9.889 -9.935 7.655 1.00 51.19 118 ALA A O 1
ATOM 913 N N . GLN A 1 119 ? 11.344 -11.597 8.043 1.00 45.78 119 GLN A N 1
ATOM 914 C CA . GLN A 1 119 ? 11.368 -11.441 9.508 1.00 45.78 119 GLN A CA 1
ATOM 915 C C . GLN A 1 119 ? 11.817 -10.031 9.943 1.00 45.78 119 GLN A C 1
ATOM 917 O O . GLN A 1 119 ? 11.195 -9.437 10.818 1.00 45.78 119 GLN A O 1
ATOM 922 N N . ASP A 1 120 ? 12.776 -9.413 9.241 1.00 52.22 120 ASP A N 1
ATOM 923 C CA . ASP A 1 120 ? 13.185 -8.011 9.469 1.00 52.22 120 ASP A CA 1
ATOM 924 C C . ASP A 1 120 ? 12.087 -6.983 9.133 1.00 52.22 120 ASP A C 1
ATOM 926 O O . ASP A 1 120 ? 12.188 -5.806 9.481 1.00 52.22 120 ASP A O 1
ATOM 930 N N . SER A 1 121 ? 11.028 -7.409 8.435 1.00 59.28 121 SER A N 1
ATOM 931 C CA . SER A 1 121 ? 9.872 -6.560 8.139 1.00 59.28 121 SER A CA 1
ATOM 932 C C . SER A 1 121 ? 8.866 -6.525 9.280 1.00 59.28 121 SER A C 1
ATOM 934 O O . SER A 1 121 ? 8.098 -5.575 9.316 1.00 59.28 121 SER A O 1
ATOM 936 N N . GLN A 1 122 ? 8.893 -7.467 10.232 1.00 63.22 122 GLN A N 1
ATOM 937 C CA . GLN A 1 122 ? 7.951 -7.463 11.358 1.00 63.22 122 GLN A CA 1
ATOM 938 C C . GLN A 1 122 ? 8.121 -6.217 12.231 1.00 63.22 122 GLN A C 1
ATOM 940 O O . GLN A 1 122 ? 7.147 -5.535 12.506 1.00 63.22 122 GLN A O 1
ATOM 945 N N . LYS A 1 123 ? 9.355 -5.825 12.578 1.00 70.38 123 LYS A N 1
ATOM 946 C CA . LYS A 1 123 ? 9.583 -4.620 13.398 1.00 70.38 123 LYS A CA 1
ATOM 947 C C . LYS A 1 123 ? 9.209 -3.320 12.674 1.00 70.38 123 LYS A C 1
ATOM 949 O O . LYS A 1 123 ? 8.617 -2.434 13.279 1.00 70.38 123 LYS A O 1
ATOM 954 N N . LYS A 1 124 ? 9.539 -3.205 11.381 1.00 74.31 124 LYS A N 1
ATOM 955 C CA . LYS A 1 124 ? 9.128 -2.058 10.548 1.00 74.31 124 LYS A CA 1
ATOM 956 C C . LYS A 1 124 ? 7.608 -1.986 10.420 1.00 74.31 124 LYS A C 1
ATOM 958 O O . LYS A 1 124 ? 7.030 -0.912 10.507 1.00 74.31 124 LYS A O 1
ATOM 963 N N . MET A 1 125 ? 6.968 -3.139 10.240 1.00 75.44 125 MET A N 1
ATOM 964 C CA . MET A 1 125 ? 5.517 -3.251 10.171 1.00 75.44 125 MET A CA 1
ATOM 965 C C . MET A 1 125 ? 4.864 -2.839 11.485 1.00 75.44 125 MET A C 1
ATOM 967 O O . MET A 1 125 ? 3.963 -2.012 11.459 1.00 75.44 125 MET A O 1
ATOM 971 N N . GLN A 1 126 ? 5.364 -3.352 12.610 1.00 75.12 126 GLN A N 1
ATOM 972 C CA . GLN A 1 126 ? 4.866 -3.025 13.941 1.00 75.12 126 GLN A CA 1
ATOM 973 C C . GLN A 1 126 ? 4.937 -1.517 14.184 1.00 75.12 126 GLN A C 1
ATOM 975 O O . GLN A 1 126 ? 3.924 -0.901 14.478 1.00 75.12 126 GLN A O 1
ATOM 980 N N . ASN A 1 127 ? 6.095 -0.893 13.937 1.00 77.25 127 ASN A N 1
ATOM 981 C CA . ASN A 1 127 ? 6.252 0.558 14.075 1.00 77.25 127 ASN A CA 1
ATOM 982 C C . ASN A 1 127 ? 5.244 1.347 13.225 1.00 77.25 127 ASN A C 1
ATOM 984 O O . ASN A 1 127 ? 4.760 2.395 13.647 1.00 77.25 127 ASN A O 1
ATOM 988 N N . LEU A 1 128 ? 4.968 0.869 12.008 1.00 81.88 128 LEU A N 1
ATOM 989 C CA . LEU A 1 128 ? 4.029 1.507 11.098 1.00 81.88 128 LEU A CA 1
ATOM 990 C C . LEU A 1 128 ? 2.585 1.344 11.604 1.00 81.88 128 LEU A C 1
ATOM 992 O O . LEU A 1 128 ? 1.864 2.330 11.723 1.00 81.88 128 LEU A O 1
ATOM 996 N N . LEU A 1 129 ? 2.167 0.119 11.927 1.00 78.56 129 LEU A N 1
ATOM 997 C CA . LEU A 1 129 ? 0.785 -0.214 12.279 1.00 78.56 129 LEU A CA 1
ATOM 998 C C . LEU A 1 129 ? 0.415 0.121 13.733 1.00 78.56 129 LEU A C 1
ATOM 1000 O O . LEU A 1 129 ? -0.759 0.359 14.006 1.00 78.56 129 LEU A O 1
ATOM 1004 N N . ASP A 1 130 ? 1.380 0.240 14.648 1.00 79.38 130 ASP A N 1
ATOM 1005 C CA . ASP A 1 130 ? 1.147 0.635 16.048 1.00 79.38 130 ASP A CA 1
ATOM 1006 C C . ASP A 1 130 ? 0.478 2.004 16.167 1.00 79.38 130 ASP A C 1
ATOM 1008 O O . ASP A 1 130 ? -0.373 2.216 17.035 1.00 79.38 130 ASP A O 1
ATOM 1012 N N . VAL A 1 131 ? 0.797 2.914 15.243 1.00 81.00 131 VAL A N 1
ATOM 1013 C CA . VAL A 1 131 ? 0.143 4.225 15.136 1.00 81.00 131 VAL A CA 1
ATOM 1014 C C . VAL A 1 131 ? -1.366 4.075 14.908 1.00 81.00 131 VAL A C 1
ATOM 1016 O O . VAL A 1 131 ? -2.153 4.882 15.393 1.00 81.00 131 VAL A O 1
ATOM 1019 N N . LEU A 1 132 ? -1.801 3.011 14.228 1.00 76.69 132 LEU A N 1
ATOM 1020 C CA . LEU A 1 132 ? -3.216 2.733 13.993 1.00 76.69 132 LEU A CA 1
ATOM 1021 C C . LEU A 1 132 ? -3.853 1.887 15.098 1.00 76.69 132 LEU A C 1
ATOM 1023 O O . LEU A 1 132 ? -5.051 2.020 15.316 1.00 76.69 132 LEU A O 1
ATOM 1027 N N . ASN A 1 133 ? -3.101 1.056 15.818 1.00 71.44 133 ASN A N 1
ATOM 1028 C CA . ASN A 1 133 ? -3.660 0.158 16.838 1.00 71.44 133 ASN A CA 1
ATOM 1029 C C . ASN A 1 133 ? -4.269 0.896 18.042 1.00 71.44 133 ASN A C 1
ATOM 1031 O O . ASN A 1 133 ? -5.146 0.369 18.723 1.00 71.44 133 ASN A O 1
ATOM 1035 N N . THR A 1 134 ? -3.841 2.132 18.304 1.00 68.38 134 THR A N 1
ATOM 1036 C CA . THR A 1 134 ? -4.368 2.945 19.414 1.00 68.38 134 THR A CA 1
ATOM 1037 C C . THR A 1 134 ? -5.607 3.765 19.042 1.00 68.38 134 THR A C 1
ATOM 1039 O O . THR A 1 134 ? -6.168 4.470 19.886 1.00 68.38 134 THR A O 1
ATOM 1042 N N . ARG A 1 135 ? -6.059 3.690 17.783 1.00 71.56 135 ARG A N 1
ATOM 1043 C CA . ARG A 1 135 ? -7.147 4.528 17.277 1.00 71.56 135 ARG A CA 1
ATOM 1044 C C . ARG A 1 135 ? -8.513 3.866 17.442 1.00 71.56 135 ARG A C 1
ATOM 1046 O O . ARG A 1 135 ? -8.656 2.648 17.415 1.00 71.56 135 ARG A O 1
ATOM 1053 N N . GLU A 1 136 ? -9.558 4.686 17.530 1.00 64.88 136 GLU A N 1
ATOM 1054 C CA . GLU A 1 136 ? -10.923 4.178 17.382 1.00 64.88 136 GLU A CA 1
ATOM 1055 C C . GLU A 1 136 ? -11.134 3.725 15.937 1.00 64.88 136 GLU A C 1
ATOM 1057 O O . GLU A 1 136 ? -10.796 4.461 15.008 1.00 64.88 136 GLU A O 1
ATOM 1062 N N . SER A 1 137 ? -11.762 2.566 15.731 1.00 63.44 137 SER A N 1
ATOM 1063 C CA . SER A 1 137 ? -11.960 1.964 14.400 1.00 63.44 137 SER A CA 1
ATOM 1064 C C . SER A 1 137 ? -12.572 2.915 13.358 1.00 63.44 137 SER A C 1
ATOM 1066 O O . SER A 1 137 ? -12.265 2.815 12.172 1.00 63.44 137 SER A O 1
ATOM 1068 N N . LYS A 1 138 ? -13.373 3.893 13.804 1.00 65.81 138 LYS A N 1
ATOM 1069 C CA . LYS A 1 138 ? -14.049 4.894 12.960 1.00 65.81 138 LYS A CA 1
ATOM 1070 C C . LYS A 1 138 ? -13.264 6.191 12.721 1.00 65.81 138 LYS A C 1
ATOM 1072 O O . LYS A 1 138 ? -13.717 7.022 11.942 1.00 65.81 138 LYS A O 1
ATOM 1077 N N . SER A 1 139 ? -12.133 6.413 13.391 1.00 76.12 139 SER A N 1
ATOM 1078 C CA . SER A 1 139 ? -11.358 7.657 13.243 1.00 76.12 139 SER A CA 1
ATOM 1079 C C . SER A 1 139 ? -10.671 7.702 11.879 1.00 76.12 139 SER A C 1
ATOM 1081 O O . SER A 1 139 ? -9.933 6.778 11.566 1.00 76.12 139 SER A O 1
ATOM 1083 N N . ALA A 1 140 ? -10.862 8.744 11.071 1.00 84.56 140 ALA A N 1
ATOM 1084 C CA . ALA A 1 140 ? -10.140 8.876 9.802 1.00 84.56 140 ALA A CA 1
ATOM 1085 C C . ALA A 1 140 ? -8.614 8.948 10.018 1.00 84.56 140 ALA A C 1
ATOM 1087 O O . ALA A 1 140 ? -8.161 9.416 11.059 1.00 84.56 140 ALA A O 1
ATOM 1088 N N . PHE A 1 141 ? -7.839 8.500 9.032 1.00 88.31 141 PHE A N 1
ATOM 1089 C CA . PHE A 1 141 ? -6.375 8.606 9.010 1.00 88.31 141 PHE A CA 1
ATOM 1090 C C . PHE A 1 141 ? -5.885 8.818 7.579 1.00 88.31 141 PHE A C 1
ATOM 1092 O O . PHE A 1 141 ? -6.625 8.610 6.612 1.00 88.31 141 PHE A O 1
ATOM 1099 N N . GLU A 1 142 ? -4.635 9.238 7.429 1.00 90.19 142 GLU A N 1
ATOM 1100 C CA . GLU A 1 142 ? -4.042 9.502 6.123 1.00 90.19 142 GLU A CA 1
ATOM 1101 C C . GLU A 1 142 ? -2.882 8.553 5.839 1.00 90.19 142 GLU A C 1
ATOM 1103 O O . GLU A 1 142 ? -2.057 8.254 6.703 1.00 90.19 142 GLU A O 1
ATOM 1108 N N . VAL A 1 143 ? -2.808 8.101 4.587 1.00 89.31 143 VAL A N 1
ATOM 1109 C CA . VAL A 1 143 ? -1.677 7.328 4.075 1.00 89.31 143 VAL A CA 1
ATOM 1110 C C . VAL A 1 143 ? -1.024 8.122 2.957 1.00 89.31 143 VAL A C 1
ATOM 1112 O O . VAL A 1 143 ? -1.662 8.423 1.947 1.00 89.31 143 VAL A O 1
ATOM 1115 N N . SER A 1 144 ? 0.253 8.455 3.118 1.00 88.69 144 SER A N 1
ATOM 1116 C CA . SER A 1 144 ? 1.059 9.030 2.041 1.00 88.69 144 SER A CA 1
ATOM 1117 C C . SER A 1 144 ? 1.974 7.957 1.461 1.00 88.69 144 SER A C 1
ATOM 1119 O O . SER A 1 144 ? 2.673 7.262 2.195 1.00 88.69 144 SER A O 1
ATOM 1121 N N 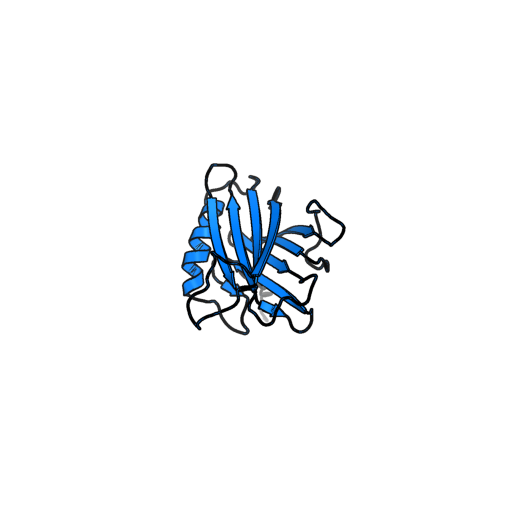. LEU A 1 145 ? 1.965 7.819 0.139 1.00 86.94 145 LEU A N 1
ATOM 1122 C CA . LEU A 1 145 ? 2.808 6.895 -0.609 1.00 86.94 145 LEU A CA 1
ATOM 1123 C C . LEU A 1 145 ? 3.790 7.693 -1.455 1.00 86.94 145 LEU A C 1
ATOM 1125 O O . LEU A 1 145 ? 3.373 8.542 -2.240 1.00 86.94 145 LEU A O 1
ATOM 1129 N N . ALA A 1 146 ? 5.081 7.390 -1.345 1.00 84.19 146 ALA A N 1
ATOM 1130 C CA . ALA A 1 146 ? 6.069 7.850 -2.309 1.00 84.19 146 ALA A CA 1
ATOM 1131 C C . ALA A 1 146 ? 6.750 6.668 -2.997 1.00 84.19 146 ALA A C 1
ATOM 1133 O O . ALA A 1 146 ? 7.427 5.871 -2.347 1.00 84.19 146 ALA A O 1
ATOM 1134 N N . PHE A 1 147 ? 6.606 6.573 -4.316 1.00 81.25 147 PHE A N 1
ATOM 1135 C CA . PHE A 1 147 ? 7.266 5.544 -5.111 1.00 81.25 147 PHE A CA 1
ATOM 1136 C C . PHE A 1 147 ? 8.604 6.056 -5.622 1.00 81.25 147 PHE A C 1
ATOM 1138 O O . PHE A 1 147 ? 8.687 7.123 -6.235 1.00 81.25 147 PHE A O 1
ATOM 1145 N N . VAL A 1 148 ? 9.655 5.289 -5.350 1.00 76.56 148 VAL A N 1
ATOM 1146 C CA . VAL A 1 148 ? 11.037 5.660 -5.632 1.00 76.56 148 VAL A CA 1
ATOM 1147 C C . VAL A 1 148 ? 11.717 4.550 -6.419 1.00 76.56 148 VAL A C 1
ATOM 1149 O O . VAL A 1 148 ? 11.796 3.411 -5.961 1.00 76.56 148 VAL A O 1
ATOM 1152 N N . ALA A 1 149 ? 12.250 4.889 -7.593 1.00 72.38 149 ALA A N 1
ATOM 1153 C CA . ALA A 1 149 ? 13.202 4.031 -8.292 1.00 72.38 149 ALA A CA 1
ATOM 1154 C C . ALA A 1 149 ? 14.613 4.352 -7.785 1.00 72.38 149 ALA A C 1
ATOM 1156 O O . ALA A 1 149 ? 15.081 5.485 -7.941 1.00 72.38 149 ALA A O 1
ATOM 1157 N N . ILE A 1 150 ? 15.287 3.373 -7.177 1.00 65.00 150 ILE A N 1
ATOM 1158 C CA . ILE A 1 150 ? 16.622 3.578 -6.599 1.00 65.00 150 ILE A CA 1
ATOM 1159 C C . ILE A 1 150 ? 17.660 2.862 -7.454 1.00 65.00 150 ILE A C 1
ATOM 1161 O O . ILE A 1 150 ? 17.662 1.636 -7.556 1.00 65.00 150 ILE A O 1
ATOM 1165 N N . LYS A 1 151 ? 18.573 3.635 -8.047 1.00 58.09 151 LYS A N 1
ATOM 1166 C CA . LYS A 1 151 ? 19.758 3.108 -8.724 1.00 58.09 151 LYS A CA 1
ATOM 1167 C C . LYS A 1 151 ? 20.716 2.586 -7.650 1.00 58.09 151 LYS A C 1
ATOM 1169 O O . LYS A 1 151 ? 21.259 3.378 -6.894 1.00 58.09 151 LYS A O 1
ATOM 1174 N N . SER A 1 152 ? 20.889 1.268 -7.554 1.00 52.53 152 SER A N 1
ATOM 1175 C CA . SER A 1 152 ? 21.904 0.684 -6.667 1.00 52.53 152 SER A CA 1
ATOM 1176 C C . SER A 1 152 ? 23.286 1.005 -7.234 1.00 52.53 152 SER A C 1
ATOM 1178 O O . SER A 1 152 ? 23.572 0.669 -8.385 1.00 52.53 152 SER A O 1
ATOM 1180 N N . ASP A 1 153 ? 24.119 1.690 -6.457 1.00 50.72 153 ASP A N 1
ATOM 1181 C CA . ASP A 1 153 ? 25.539 1.885 -6.751 1.00 50.72 153 ASP A CA 1
ATOM 1182 C C . ASP A 1 153 ? 26.417 0.816 -6.070 1.00 50.72 153 ASP A C 1
ATOM 1184 O O . ASP A 1 153 ? 27.502 0.523 -6.573 1.00 50.72 153 ASP A O 1
ATOM 1188 N N . LYS A 1 154 ? 25.928 0.170 -4.996 1.00 46.47 154 LYS A N 1
ATOM 1189 C CA . LYS A 1 154 ? 26.475 -1.049 -4.366 1.00 46.47 154 LYS A CA 1
ATOM 1190 C C . LYS A 1 154 ? 25.357 -1.918 -3.769 1.00 46.47 154 LYS A C 1
ATOM 1192 O O . LYS A 1 154 ? 24.314 -1.409 -3.365 1.00 46.47 154 LYS A O 1
ATOM 1197 N N . GLU A 1 155 ? 25.588 -3.230 -3.686 1.00 44.47 155 GLU A N 1
ATOM 1198 C CA . GLU A 1 155 ? 24.592 -4.279 -3.378 1.00 44.47 155 GLU A CA 1
ATOM 1199 C C . GLU A 1 155 ? 23.804 -4.136 -2.053 1.00 44.47 155 GLU A C 1
ATOM 1201 O O . GLU A 1 155 ? 22.840 -4.874 -1.853 1.00 44.47 155 GLU A O 1
ATOM 1206 N N . THR A 1 156 ? 24.153 -3.217 -1.143 1.00 42.00 156 THR A N 1
ATOM 1207 C CA . THR A 1 156 ? 23.570 -3.187 0.216 1.00 42.00 156 THR A CA 1
ATOM 1208 C C . THR A 1 156 ? 23.202 -1.812 0.784 1.00 42.00 156 THR A C 1
ATOM 1210 O O . THR A 1 156 ? 22.621 -1.769 1.869 1.00 42.00 156 THR A O 1
ATOM 1213 N N . GLN A 1 157 ? 23.464 -0.694 0.097 1.00 44.78 157 GLN A N 1
ATOM 1214 C CA . GLN A 1 157 ? 23.113 0.644 0.601 1.00 44.78 157 GLN A CA 1
ATOM 1215 C C . GLN A 1 157 ? 22.293 1.415 -0.435 1.00 44.78 157 GLN A C 1
ATOM 1217 O O . GLN A 1 157 ? 22.758 1.722 -1.525 1.00 44.78 157 GLN A O 1
ATOM 1222 N N . TRP A 1 158 ? 21.031 1.676 -0.098 1.00 53.09 158 TRP A N 1
ATOM 1223 C CA . TRP A 1 158 ? 20.103 2.429 -0.936 1.00 53.09 158 TRP A CA 1
ATOM 1224 C C . TRP A 1 158 ? 20.242 3.916 -0.604 1.00 53.09 158 TRP A C 1
ATOM 1226 O O . TRP A 1 158 ? 19.892 4.325 0.503 1.00 53.09 158 TRP A O 1
ATOM 1236 N N . ASP A 1 159 ? 20.745 4.722 -1.538 1.00 54.22 159 ASP A N 1
ATOM 1237 C CA . ASP A 1 159 ? 20.825 6.174 -1.354 1.00 54.22 159 ASP A CA 1
ATOM 1238 C C . ASP A 1 159 ? 19.441 6.820 -1.546 1.00 54.22 159 ASP A C 1
ATOM 1240 O O . ASP A 1 159 ? 18.990 7.094 -2.660 1.00 54.22 159 ASP A O 1
ATOM 1244 N N . LEU A 1 160 ? 18.743 7.046 -0.431 1.00 54.06 160 LEU A N 1
ATOM 1245 C CA . LEU A 1 160 ? 17.440 7.720 -0.397 1.00 54.06 160 LEU A CA 1
ATOM 1246 C C . LEU A 1 160 ? 17.540 9.239 -0.576 1.00 54.06 160 LEU A C 1
ATOM 1248 O O . LEU A 1 160 ? 16.509 9.895 -0.741 1.00 54.06 160 LEU A O 1
ATOM 1252 N N . HIS A 1 161 ? 18.749 9.803 -0.554 1.00 53.50 161 HIS A N 1
ATOM 1253 C CA . HIS A 1 161 ? 18.975 11.236 -0.706 1.00 53.50 161 HIS A CA 1
ATOM 1254 C C . HIS A 1 161 ? 19.074 11.665 -2.176 1.00 53.50 161 HIS A C 1
ATOM 1256 O O . HIS A 1 161 ? 18.976 12.859 -2.457 1.00 53.50 161 HIS A O 1
ATOM 1262 N N . ASN A 1 162 ? 19.186 10.718 -3.118 1.00 54.72 162 ASN A N 1
ATOM 1263 C CA . ASN A 1 162 ? 19.238 10.998 -4.555 1.00 54.72 162 ASN A CA 1
ATOM 1264 C C . ASN A 1 162 ? 18.335 10.058 -5.391 1.00 54.72 162 ASN A C 1
ATOM 1266 O O . ASN A 1 162 ? 18.821 9.239 -6.178 1.00 54.72 162 ASN A O 1
ATOM 1270 N N . PRO A 1 163 ? 17.000 10.132 -5.228 1.00 58.97 163 PRO A N 1
ATOM 1271 C CA . PRO A 1 163 ? 16.074 9.287 -5.973 1.00 58.97 163 PRO A CA 1
ATOM 1272 C C . PRO A 1 163 ? 16.097 9.624 -7.471 1.00 58.97 163 PRO A C 1
ATOM 1274 O O . PRO A 1 163 ? 15.941 10.779 -7.857 1.00 58.97 163 PRO A O 1
ATOM 1277 N N . ALA A 1 164 ? 16.197 8.610 -8.339 1.00 55.97 164 ALA A N 1
ATOM 1278 C CA . ALA A 1 164 ? 16.177 8.826 -9.792 1.00 55.97 164 ALA A CA 1
ATOM 1279 C C . ALA A 1 164 ? 14.829 9.394 -10.279 1.00 55.97 164 ALA A C 1
ATOM 1281 O O . ALA A 1 164 ? 14.762 10.097 -11.287 1.00 55.97 164 ALA A O 1
ATOM 1282 N N . ARG A 1 165 ? 13.746 9.063 -9.565 1.00 63.94 165 ARG A N 1
ATOM 1283 C CA . ARG A 1 165 ? 12.394 9.603 -9.743 1.00 63.94 165 ARG A CA 1
ATOM 1284 C C . ARG A 1 165 ? 11.590 9.357 -8.466 1.00 63.94 165 ARG A C 1
ATOM 1286 O O . ARG A 1 165 ? 11.732 8.291 -7.865 1.00 63.94 165 ARG A O 1
ATOM 1293 N N . LYS A 1 166 ? 10.756 10.326 -8.077 1.00 70.06 166 LYS A N 1
ATOM 1294 C CA . LYS A 1 166 ? 9.843 10.245 -6.928 1.00 70.06 166 LYS A CA 1
ATOM 1295 C C . LYS A 1 166 ? 8.446 10.685 -7.356 1.00 70.06 166 LYS A C 1
ATOM 1297 O O . LYS A 1 166 ? 8.293 11.780 -7.889 1.00 70.06 166 LYS A O 1
ATOM 1302 N N . GLU A 1 167 ? 7.451 9.844 -7.113 1.00 76.06 167 GLU A N 1
ATOM 1303 C CA . GLU A 1 167 ? 6.030 10.156 -7.309 1.00 76.06 167 GLU A CA 1
ATOM 1304 C C . GLU A 1 167 ? 5.336 10.057 -5.954 1.00 76.06 167 GLU A C 1
ATOM 1306 O O . GLU A 1 167 ? 5.521 9.056 -5.267 1.00 76.06 167 GLU A O 1
ATOM 1311 N N . ASN A 1 168 ? 4.606 11.099 -5.546 1.00 81.56 168 ASN A N 1
ATOM 1312 C CA . ASN A 1 168 ? 3.973 11.176 -4.229 1.00 81.56 168 ASN A CA 1
ATOM 1313 C C . ASN A 1 168 ? 2.455 11.199 -4.374 1.00 81.56 168 ASN A C 1
ATOM 1315 O O . ASN A 1 168 ? 1.926 11.941 -5.198 1.00 81.56 168 ASN A O 1
ATOM 1319 N N . TYR A 1 169 ? 1.778 10.453 -3.514 1.00 84.88 169 TYR A N 1
ATOM 1320 C CA . TYR A 1 169 ? 0.331 10.335 -3.478 1.00 84.88 169 TYR A CA 1
ATOM 1321 C C . TYR A 1 169 ? -0.142 10.368 -2.030 1.00 84.88 169 TYR A C 1
ATOM 1323 O O . TYR A 1 169 ? 0.538 9.851 -1.145 1.00 84.88 169 TYR A O 1
ATOM 1331 N N . LYS A 1 170 ? -1.307 10.965 -1.782 1.00 86.44 170 LYS A N 1
ATOM 1332 C CA . LYS A 1 170 ? -1.909 11.045 -0.449 1.00 86.44 170 LYS A CA 1
ATOM 1333 C C . LYS A 1 170 ? -3.333 10.527 -0.509 1.00 86.44 170 LYS A C 1
ATOM 1335 O O . LYS A 1 170 ? -4.099 10.983 -1.348 1.00 86.44 170 LYS A O 1
ATOM 1340 N N . PHE A 1 171 ? -3.677 9.607 0.381 1.00 86.75 171 PHE A N 1
ATOM 1341 C CA . PHE A 1 171 ? -4.972 8.942 0.428 1.00 86.75 171 PHE A CA 1
ATOM 1342 C C . PHE A 1 171 ? -5.642 9.198 1.785 1.00 86.75 171 PHE A C 1
ATOM 1344 O O . PHE A 1 171 ? -5.115 8.756 2.810 1.00 86.75 171 PHE A O 1
ATOM 1351 N N . PRO A 1 172 ? -6.792 9.895 1.818 1.00 86.31 172 PRO A N 1
ATOM 1352 C CA . PRO A 1 172 ? -7.564 10.070 3.040 1.00 86.31 172 PRO A CA 1
ATOM 1353 C C . PRO A 1 172 ? -8.449 8.843 3.273 1.00 86.31 172 PRO A C 1
ATOM 1355 O O . PRO A 1 172 ? -9.443 8.644 2.571 1.00 86.31 172 PRO A O 1
ATOM 1358 N N . ILE A 1 173 ? -8.123 8.031 4.275 1.00 86.62 173 ILE A N 1
ATOM 1359 C CA . ILE A 1 173 ? -8.934 6.874 4.648 1.00 86.62 173 ILE A CA 1
ATOM 1360 C C . ILE A 1 173 ? -9.983 7.317 5.660 1.00 86.62 173 ILE A C 1
ATOM 1362 O O . ILE A 1 173 ? -9.699 7.557 6.832 1.00 86.62 173 ILE A O 1
ATOM 1366 N N . ARG A 1 174 ? -11.219 7.457 5.179 1.00 82.38 174 ARG A N 1
ATOM 1367 C CA . ARG A 1 174 ? -12.329 7.989 5.981 1.00 82.38 174 ARG A CA 1
ATOM 1368 C C . ARG A 1 174 ? -13.079 6.916 6.761 1.00 82.38 174 ARG A C 1
ATOM 1370 O O . ARG A 1 174 ? -13.673 7.224 7.785 1.00 82.38 174 ARG A O 1
ATOM 1377 N N . GLU A 1 175 ? -13.068 5.679 6.272 1.00 77.00 175 GLU A N 1
ATOM 1378 C CA . GLU A 1 175 ? -13.874 4.586 6.812 1.00 77.00 175 GLU A CA 1
ATOM 1379 C C . GLU A 1 175 ? -13.129 3.252 6.678 1.00 77.00 175 GLU A C 1
ATOM 1381 O O . GLU A 1 175 ? -12.635 2.930 5.597 1.00 77.00 175 GLU A O 1
ATOM 1386 N N . LEU A 1 176 ? -13.102 2.470 7.760 1.00 74.75 176 LEU A N 1
ATOM 1387 C CA . LEU A 1 176 ? -12.760 1.043 7.808 1.00 74.75 176 LEU A CA 1
ATOM 1388 C C . LEU A 1 176 ? -13.775 0.308 8.663 1.00 74.75 176 LEU A C 1
ATOM 1390 O O . LEU A 1 176 ? -14.430 0.963 9.509 1.00 74.75 176 LEU A O 1
#

Foldseek 3Di:
DDDDDPPPPPPDDQQDFPDKWKWADAPVDPATDTDDPPDPGQWMWMWGQTNVRFIKIKTKHADPDPLDPFWKKKWKWKFLVPPDIATDIGTWAQDPVSRMTIFIADLFATPRDPPDRDPVVNVSSCSRRVSVVPDDQQRKMKMKIKMFGFDDPDDPDTPPVDTPDIDIDMDIGRHD